Protein AF-A0A954FWB5-F1 (afdb_monomer_lite)

Radius of gyration: 17.49 Å; chains: 1; bounding box: 36×39×45 Å

Structure (mmCIF, N/CA/C/O backbone):
data_AF-A0A954FWB5-F1
#
_entry.id   AF-A0A954FWB5-F1
#
loop_
_atom_site.group_PDB
_atom_site.id
_atom_site.type_symbol
_atom_site.label_atom_id
_atom_site.label_alt_id
_atom_site.label_comp_id
_atom_site.label_asym_id
_atom_site.label_entity_id
_atom_site.label_seq_id
_atom_site.pdbx_PDB_ins_code
_atom_site.Cartn_x
_atom_site.Cartn_y
_atom_site.Cartn_z
_atom_site.occupancy
_atom_site.B_iso_or_equiv
_atom_site.auth_seq_id
_atom_site.auth_comp_id
_atom_site.auth_asym_id
_atom_site.auth_atom_id
_atom_site.pdbx_PDB_model_num
ATOM 1 N N . LEU A 1 1 ? 7.025 -1.666 -3.496 1.00 60.31 1 LEU A N 1
ATOM 2 C CA . LEU A 1 1 ? 7.165 -1.057 -4.832 1.00 60.31 1 LEU A CA 1
ATOM 3 C C . LEU A 1 1 ? 8.646 -0.910 -5.135 1.00 60.31 1 LEU A C 1
ATOM 5 O O . LEU A 1 1 ? 9.300 -0.135 -4.454 1.00 60.31 1 LEU A O 1
ATOM 9 N N . GLY A 1 2 ? 9.192 -1.703 -6.049 1.00 58.59 2 GLY A N 1
ATOM 10 C CA . GLY A 1 2 ? 10.637 -1.743 -6.279 1.00 58.59 2 GLY A CA 1
ATOM 11 C C . GLY A 1 2 ? 10.985 -2.374 -7.620 1.00 58.59 2 GLY A C 1
ATOM 12 O O . GLY A 1 2 ? 10.096 -2.767 -8.377 1.00 58.59 2 GLY A O 1
ATOM 13 N N . SER A 1 3 ? 12.276 -2.465 -7.907 1.00 65.00 3 SER A N 1
ATOM 14 C CA . SER A 1 3 ? 12.822 -3.208 -9.038 1.00 65.00 3 SER A CA 1
ATOM 15 C C . SER A 1 3 ? 13.517 -4.471 -8.533 1.00 65.00 3 SER A C 1
ATOM 17 O O . SER A 1 3 ? 14.041 -4.520 -7.421 1.00 65.00 3 SER A O 1
ATOM 19 N N . THR A 1 4 ? 13.485 -5.524 -9.338 1.00 71.75 4 THR A N 1
ATOM 20 C CA . THR A 1 4 ? 14.284 -6.727 -9.123 1.00 71.75 4 THR A CA 1
ATOM 21 C C . THR A 1 4 ? 15.438 -6.698 -10.106 1.00 71.75 4 THR A C 1
ATOM 23 O O . THR A 1 4 ? 15.208 -6.644 -11.312 1.00 71.75 4 THR A O 1
ATOM 26 N N . GLU A 1 5 ? 16.662 -6.737 -9.591 1.00 77.00 5 GLU A N 1
ATOM 27 C CA . GLU A 1 5 ? 17.853 -7.008 -10.389 1.00 77.00 5 GLU A CA 1
ATOM 28 C C . GLU A 1 5 ? 18.012 -8.519 -10.558 1.00 77.00 5 GLU A C 1
ATOM 30 O O . GLU A 1 5 ? 17.922 -9.283 -9.593 1.00 77.00 5 GLU A O 1
ATOM 35 N N . ILE A 1 6 ? 18.228 -8.959 -11.791 1.00 78.94 6 ILE A N 1
ATOM 36 C CA . ILE A 1 6 ? 18.586 -10.341 -12.088 1.00 78.94 6 ILE A CA 1
ATOM 37 C C . ILE A 1 6 ? 20.096 -10.469 -11.908 1.00 78.94 6 ILE A C 1
ATOM 39 O O . ILE A 1 6 ? 20.845 -9.801 -12.611 1.00 78.94 6 ILE A O 1
ATOM 43 N N . VAL A 1 7 ? 20.529 -11.344 -10.997 1.00 80.44 7 VAL A N 1
ATOM 44 C CA . VAL A 1 7 ? 21.950 -11.635 -10.765 1.00 80.44 7 VAL A CA 1
ATOM 45 C C . VAL A 1 7 ? 22.278 -13.037 -11.280 1.00 80.44 7 VAL A C 1
ATOM 47 O O . VAL A 1 7 ? 21.735 -14.030 -10.793 1.00 80.44 7 VAL A O 1
ATOM 50 N N . GLY A 1 8 ? 23.185 -13.112 -12.251 1.00 80.12 8 GLY A N 1
ATOM 51 C CA . GLY A 1 8 ? 23.655 -14.333 -12.905 1.00 80.12 8 GLY A CA 1
ATOM 52 C C . GLY A 1 8 ? 22.895 -14.735 -14.180 1.00 80.12 8 GLY A C 1
ATOM 53 O O . GLY A 1 8 ? 21.759 -14.337 -14.443 1.00 80.12 8 GLY A O 1
ATOM 54 N N . GLY A 1 9 ? 23.541 -15.576 -14.995 1.00 87.38 9 GLY A N 1
ATOM 55 C CA . GLY A 1 9 ? 22.987 -16.08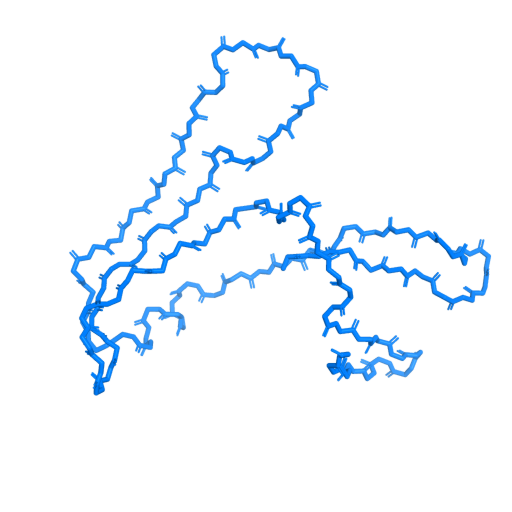7 -16.253 1.00 87.38 9 GLY A CA 1
ATOM 56 C C . GLY A 1 9 ? 22.980 -15.062 -17.395 1.00 87.38 9 GLY A C 1
ATOM 57 O O . GLY A 1 9 ? 23.632 -14.028 -17.341 1.00 87.38 9 GLY A O 1
ATOM 58 N N . GLN A 1 10 ? 22.237 -15.349 -18.468 1.00 89.19 10 GLN A N 1
ATOM 59 C CA . GLN A 1 10 ? 22.218 -14.510 -19.681 1.00 89.19 10 GLN A CA 1
ATOM 60 C C . GLN A 1 10 ? 21.625 -13.106 -19.453 1.00 89.19 10 GLN A C 1
ATOM 62 O O . GLN A 1 10 ? 21.851 -12.197 -20.247 1.00 89.19 10 GLN A O 1
ATOM 67 N N . ARG A 1 11 ? 20.825 -12.942 -18.396 1.00 78.62 11 ARG A N 1
ATOM 68 C CA . ARG A 1 11 ? 20.075 -11.716 -18.089 1.00 78.62 11 ARG A CA 1
ATOM 69 C C . ARG A 1 11 ? 20.660 -10.956 -16.895 1.00 78.62 11 ARG A C 1
ATOM 71 O O . ARG A 1 11 ? 19.974 -10.100 -16.348 1.00 78.62 11 ARG A O 1
ATOM 78 N N . ASP A 1 12 ? 21.888 -11.287 -16.504 1.00 86.94 12 ASP A N 1
ATOM 79 C CA . ASP A 1 12 ? 22.604 -10.639 -15.407 1.00 86.94 12 ASP A CA 1
ATOM 80 C C . ASP A 1 12 ? 22.647 -9.110 -15.580 1.00 86.94 12 ASP A C 1
ATOM 82 O O . ASP A 1 12 ? 22.875 -8.606 -16.683 1.00 86.94 12 ASP A O 1
ATOM 86 N N . GLY A 1 13 ? 22.363 -8.379 -14.502 1.00 80.81 13 GLY A N 1
ATOM 87 C CA . GLY A 1 13 ? 22.275 -6.917 -14.464 1.00 80.81 13 GLY A CA 1
ATOM 88 C C . GLY A 1 13 ? 20.978 -6.316 -15.028 1.00 80.81 13 GLY A C 1
ATOM 89 O O . GLY A 1 13 ? 20.835 -5.093 -15.068 1.00 80.81 13 GLY A O 1
ATOM 90 N N . GLN A 1 14 ? 20.010 -7.125 -15.481 1.00 80.06 14 GLN A N 1
ATOM 91 C CA . GLN A 1 14 ? 18.710 -6.600 -15.915 1.00 80.06 14 GLN A CA 1
ATOM 92 C C . GLN A 1 14 ? 17.814 -6.250 -14.724 1.00 80.06 14 GLN A C 1
ATOM 94 O O . GLN A 1 14 ? 17.610 -7.070 -13.831 1.00 80.06 14 GLN A O 1
ATOM 99 N N . PHE A 1 15 ? 17.180 -5.076 -14.781 1.00 71.38 15 PHE A N 1
ATOM 100 C CA . PHE A 1 15 ? 16.167 -4.646 -13.818 1.00 71.38 15 PHE A CA 1
ATOM 101 C C . PHE A 1 15 ? 14.758 -4.847 -14.380 1.00 71.38 15 PHE A C 1
ATOM 103 O O . PHE A 1 15 ? 14.431 -4.354 -15.459 1.00 71.38 15 PHE A O 1
ATOM 110 N N . ILE A 1 16 ? 13.905 -5.538 -13.629 1.00 73.31 16 ILE A N 1
ATOM 111 C CA . ILE A 1 16 ? 12.474 -5.678 -13.920 1.00 73.31 16 ILE A CA 1
ATOM 112 C C . ILE A 1 16 ? 11.655 -4.982 -12.835 1.00 73.31 16 ILE A C 1
ATOM 114 O O . ILE A 1 16 ? 11.998 -5.037 -11.656 1.00 73.31 16 ILE A O 1
ATOM 118 N N . ALA A 1 17 ? 10.563 -4.320 -13.216 1.00 64.69 17 ALA A N 1
ATOM 119 C CA . ALA A 1 17 ? 9.635 -3.763 -12.238 1.00 64.69 17 ALA A CA 1
ATOM 120 C C . ALA A 1 17 ? 8.974 -4.906 -11.451 1.00 64.69 17 ALA A C 1
ATOM 122 O O . ALA A 1 17 ? 8.439 -5.843 -12.047 1.00 64.69 17 ALA A O 1
ATOM 123 N N . ALA A 1 18 ? 9.001 -4.836 -10.120 1.00 66.00 18 ALA A N 1
ATOM 124 C CA . ALA A 1 18 ? 8.301 -5.803 -9.289 1.00 66.00 18 ALA A CA 1
ATOM 125 C C . ALA A 1 18 ? 6.798 -5.493 -9.316 1.00 66.00 18 ALA A C 1
ATOM 127 O O . ALA A 1 18 ? 6.358 -4.457 -8.806 1.00 66.00 18 ALA A O 1
ATOM 128 N N . SER A 1 19 ? 6.005 -6.391 -9.902 1.00 63.91 19 SER A N 1
ATOM 129 C CA . SER A 1 19 ? 4.550 -6.361 -9.749 1.00 63.91 19 SER A CA 1
ATOM 130 C C . SER A 1 19 ? 4.189 -6.625 -8.289 1.00 63.91 19 SER A C 1
ATOM 132 O O . SER A 1 19 ? 4.789 -7.469 -7.626 1.00 63.91 19 SER A O 1
ATOM 134 N N . PHE A 1 20 ? 3.200 -5.904 -7.781 1.00 66.69 20 PHE A N 1
ATOM 135 C CA . PHE A 1 20 ? 2.691 -6.069 -6.428 1.00 66.69 20 PHE A CA 1
ATOM 136 C C . PHE A 1 20 ? 1.169 -6.023 -6.480 1.00 66.69 20 PHE A C 1
ATOM 138 O O . PHE A 1 20 ? 0.580 -5.381 -7.347 1.00 66.69 20 PHE A O 1
ATOM 145 N N . GLN A 1 21 ? 0.549 -6.716 -5.537 1.00 73.56 21 GLN A N 1
ATOM 146 C CA . GLN A 1 21 ? -0.886 -6.690 -5.323 1.00 73.56 21 GLN A CA 1
ATOM 147 C C . GLN A 1 21 ? -1.115 -6.344 -3.856 1.00 73.56 21 GLN A C 1
ATOM 149 O O . GLN A 1 21 ? -0.489 -6.934 -2.977 1.00 73.56 21 GLN A O 1
ATOM 154 N N . PHE A 1 22 ? -1.993 -5.378 -3.601 1.00 74.88 22 PHE A N 1
ATOM 155 C CA . PHE A 1 22 ? -2.472 -5.082 -2.256 1.00 74.88 22 PHE A CA 1
ATOM 156 C C . PHE A 1 22 ? -3.833 -5.739 -2.059 1.00 74.88 22 PHE A C 1
ATOM 158 O O . PHE A 1 22 ? -4.756 -5.501 -2.837 1.00 74.88 22 PHE A O 1
ATOM 165 N N . ASP A 1 23 ? -3.957 -6.543 -1.006 1.00 87.06 23 ASP A N 1
ATOM 166 C CA . ASP A 1 23 ? -5.260 -6.945 -0.491 1.00 87.06 23 ASP A CA 1
ATOM 167 C C . ASP A 1 23 ? -5.790 -5.819 0.401 1.00 87.06 23 ASP A C 1
ATOM 169 O O . ASP A 1 23 ? -5.356 -5.635 1.540 1.00 87.06 23 ASP A O 1
ATOM 173 N N . LEU A 1 24 ? -6.694 -5.017 -0.159 1.00 88.12 24 LEU A N 1
ATOM 174 C CA . LEU A 1 24 ? -7.272 -3.879 0.545 1.00 88.12 24 LEU A CA 1
ATOM 175 C C . LEU A 1 24 ? -8.227 -4.315 1.657 1.00 88.12 24 LEU A C 1
ATOM 177 O O . LEU A 1 24 ? -8.357 -3.585 2.630 1.00 88.12 24 LEU A O 1
ATOM 181 N N . LEU A 1 25 ? -8.862 -5.486 1.555 1.00 91.62 25 LEU A N 1
ATOM 182 C CA . LEU A 1 25 ? -9.763 -5.971 2.601 1.00 91.62 25 LEU A CA 1
ATOM 183 C C . LEU A 1 25 ? -8.961 -6.332 3.849 1.00 91.62 25 LEU A C 1
ATOM 185 O O . LEU A 1 25 ? -9.221 -5.793 4.919 1.00 91.62 25 LEU A O 1
ATOM 189 N N . GLN A 1 26 ? -7.895 -7.119 3.685 1.00 88.75 26 GLN A N 1
ATOM 190 C CA . GLN A 1 26 ? -6.995 -7.436 4.799 1.00 88.75 26 GLN A CA 1
ATOM 191 C C . GLN A 1 26 ? -6.305 -6.204 5.388 1.00 88.75 26 GLN A C 1
ATOM 193 O O . GLN A 1 26 ? -5.937 -6.210 6.561 1.00 88.75 26 GLN A O 1
ATOM 198 N N . LEU A 1 27 ? -6.079 -5.165 4.580 1.00 87.12 27 LEU A N 1
ATOM 199 C CA . LEU A 1 27 ? -5.531 -3.900 5.058 1.00 87.12 27 LEU A CA 1
ATOM 200 C C . LEU A 1 27 ? -6.548 -3.133 5.908 1.00 87.12 27 LEU A C 1
ATOM 202 O O . LEU A 1 27 ? -6.178 -2.608 6.954 1.00 87.12 27 LEU A O 1
ATOM 206 N N . LEU A 1 28 ? -7.811 -3.084 5.477 1.00 91.44 28 LEU A N 1
ATOM 207 C CA . LEU A 1 28 ? -8.900 -2.461 6.229 1.00 91.44 28 LEU A CA 1
ATOM 208 C C . LEU A 1 28 ? -9.148 -3.183 7.558 1.00 91.44 28 LEU A C 1
ATOM 210 O O . LEU A 1 28 ? -9.339 -2.509 8.563 1.00 91.44 28 LEU A O 1
ATOM 214 N N . ASP A 1 29 ? -9.018 -4.512 7.596 1.00 91.88 29 ASP A N 1
ATOM 215 C CA . ASP A 1 29 ? -9.125 -5.318 8.824 1.00 91.88 29 ASP A CA 1
ATOM 216 C C . ASP A 1 29 ? -8.053 -4.981 9.882 1.00 91.88 29 ASP A C 1
ATOM 218 O O . ASP A 1 29 ? -8.160 -5.400 11.035 1.00 91.88 29 ASP A O 1
ATOM 222 N N . ARG A 1 30 ? -6.989 -4.244 9.520 1.00 89.00 30 ARG A N 1
ATOM 223 C CA . ARG A 1 30 ? -5.972 -3.770 10.481 1.00 89.00 30 ARG A CA 1
ATOM 224 C C . ARG A 1 30 ? -6.383 -2.507 11.225 1.00 89.00 30 ARG A C 1
ATOM 226 O O . ARG A 1 30 ? -5.756 -2.183 12.231 1.00 89.00 30 ARG A O 1
ATOM 233 N N . PHE A 1 31 ? -7.383 -1.791 10.727 1.00 92.19 31 PHE A N 1
ATOM 234 C CA . PHE A 1 31 ? -7.925 -0.618 11.390 1.00 92.19 31 PHE A CA 1
ATOM 235 C C . PHE A 1 31 ? -9.039 -1.049 12.342 1.00 92.19 31 PHE A C 1
ATOM 237 O O . PHE A 1 31 ? -9.917 -1.821 11.971 1.00 92.19 31 PHE A O 1
ATOM 244 N N . GLU A 1 32 ? -9.045 -0.514 13.561 1.00 93.75 32 GLU A N 1
ATOM 245 C CA . GLU A 1 32 ? -10.186 -0.688 14.469 1.00 93.75 32 GLU A CA 1
ATOM 246 C C . GLU A 1 32 ? -11.420 0.051 13.948 1.00 93.75 32 GLU A C 1
ATOM 248 O O . GLU A 1 32 ? -12.554 -0.401 14.096 1.00 93.75 32 GLU A O 1
ATOM 253 N N . SER A 1 33 ? -11.196 1.207 13.320 1.00 93.81 33 SER A N 1
ATOM 254 C CA . SER A 1 33 ? -12.228 1.954 12.613 1.00 93.81 33 SER A CA 1
ATOM 255 C C . SER A 1 33 ? -11.621 2.766 11.476 1.00 93.81 33 SER A C 1
ATOM 257 O O . SER A 1 33 ? -10.506 3.277 11.581 1.00 93.81 33 SER A O 1
ATOM 259 N N . VAL A 1 34 ? -12.370 2.892 10.381 1.00 94.69 34 VAL A N 1
ATOM 260 C CA . VAL A 1 34 ? -11.971 3.664 9.199 1.00 94.69 34 VAL A CA 1
ATOM 261 C C . VAL A 1 34 ? -12.851 4.904 9.107 1.00 94.69 34 VAL A C 1
ATOM 263 O O . VAL A 1 34 ? -14.065 4.809 8.939 1.00 94.69 34 VAL A O 1
ATOM 266 N N . ASN A 1 35 ? -12.231 6.077 9.204 1.00 93.69 35 ASN A N 1
ATOM 267 C CA . ASN A 1 35 ? -12.892 7.374 9.080 1.00 93.69 35 ASN A CA 1
ATOM 268 C C . ASN A 1 35 ? -13.003 7.814 7.615 1.00 93.69 35 ASN A C 1
ATOM 270 O O . ASN A 1 35 ? -13.945 8.518 7.246 1.00 93.69 35 ASN A O 1
ATOM 274 N N . ARG A 1 36 ? -12.029 7.433 6.777 1.00 94.75 36 ARG A N 1
ATOM 275 C CA . ARG A 1 36 ? -11.975 7.825 5.364 1.00 94.75 36 ARG A CA 1
ATOM 276 C C . ARG A 1 36 ? -11.308 6.755 4.512 1.00 94.75 36 ARG A C 1
ATOM 278 O O . ARG A 1 36 ? -10.234 6.271 4.849 1.00 94.75 36 ARG A O 1
ATOM 285 N N . PHE A 1 37 ? -11.912 6.471 3.364 1.00 94.38 37 PHE A N 1
ATOM 286 C CA . PHE A 1 37 ? -11.341 5.627 2.319 1.00 94.38 37 PHE A CA 1
ATOM 287 C C . PHE A 1 37 ? -11.580 6.290 0.963 1.00 94.38 37 PHE A C 1
ATOM 289 O O . PHE A 1 37 ? -12.710 6.304 0.479 1.00 94.38 37 PHE A O 1
ATOM 296 N N . HIS A 1 38 ? -10.545 6.880 0.368 1.00 93.69 38 HIS A N 1
ATOM 297 C CA . HIS A 1 38 ? -10.648 7.599 -0.903 1.00 93.69 38 HIS A CA 1
ATOM 298 C C . HIS A 1 38 ? -9.689 7.021 -1.938 1.00 93.69 38 HIS A C 1
ATOM 300 O O . HIS A 1 38 ? -8.502 6.847 -1.669 1.00 93.69 38 HIS A O 1
ATOM 306 N N . PHE A 1 39 ? -10.194 6.805 -3.148 1.00 89.19 39 PHE A N 1
ATOM 307 C CA . PHE A 1 39 ? -9.360 6.618 -4.326 1.00 89.19 39 PHE A CA 1
ATOM 308 C C . PHE A 1 39 ? -9.146 7.974 -4.998 1.00 89.19 39 PHE A C 1
ATOM 310 O O . PHE A 1 39 ? -10.102 8.674 -5.328 1.00 89.19 39 PHE A O 1
ATOM 317 N N . HIS A 1 40 ? -7.885 8.345 -5.167 1.00 85.44 40 HIS A N 1
ATOM 318 C CA . HIS A 1 40 ? -7.466 9.545 -5.862 1.00 85.44 40 HIS A CA 1
ATOM 319 C C . HIS A 1 40 ? -6.981 9.162 -7.251 1.00 85.44 40 HIS A C 1
ATOM 321 O O . HIS A 1 40 ? -6.161 8.257 -7.401 1.00 85.44 40 HIS A O 1
ATOM 327 N N . TYR A 1 41 ? -7.475 9.886 -8.245 1.00 80.50 41 TYR A N 1
ATOM 328 C CA . TYR A 1 41 ? -7.023 9.808 -9.621 1.00 80.50 41 TYR A CA 1
ATOM 329 C C . TYR A 1 41 ? -6.927 11.229 -10.170 1.00 80.50 41 TYR A C 1
ATOM 331 O O . TYR A 1 41 ? -7.883 11.998 -10.057 1.00 80.50 41 TYR A O 1
ATOM 339 N N . LEU A 1 42 ? -5.773 11.580 -10.728 1.00 69.38 42 LEU A N 1
ATOM 340 C CA . LEU A 1 42 ? -5.569 12.830 -11.446 1.00 69.38 42 LEU A CA 1
ATOM 341 C C . LEU A 1 42 ? -5.561 12.537 -12.948 1.00 69.38 42 LEU A C 1
ATOM 343 O O . LEU A 1 42 ? -4.712 11.795 -13.439 1.00 69.38 42 LEU A O 1
ATOM 347 N N . GLU A 1 43 ? -6.509 13.121 -13.673 1.00 58.75 43 GLU A N 1
ATOM 348 C CA . GLU A 1 43 ? -6.548 13.031 -15.129 1.00 58.75 43 GLU A CA 1
ATOM 349 C C . GLU A 1 43 ? -5.437 13.919 -15.710 1.00 58.75 43 GLU A C 1
ATOM 351 O O . GLU A 1 43 ? -5.418 15.135 -15.511 1.00 58.75 43 GLU A O 1
ATOM 356 N N . GLU A 1 44 ? -4.459 13.306 -16.375 1.00 58.34 44 GLU A N 1
ATOM 357 C CA . GLU A 1 44 ? -3.325 14.015 -16.970 1.00 58.34 44 GLU A CA 1
ATOM 358 C C . GLU A 1 44 ? -3.831 14.744 -18.229 1.00 58.34 44 GLU A C 1
ATOM 360 O O . GLU A 1 44 ? -4.108 14.127 -19.254 1.00 58.34 44 GLU A O 1
ATOM 365 N N . THR A 1 45 ? -4.047 16.061 -18.134 1.00 53.72 45 THR A N 1
ATOM 366 C CA . THR A 1 45 ? -4.726 16.852 -19.183 1.00 53.72 45 THR A CA 1
ATOM 367 C C . THR A 1 45 ? -3.842 17.147 -20.405 1.00 53.72 45 THR A C 1
ATOM 369 O O . THR A 1 45 ? -4.311 17.736 -21.373 1.00 53.72 45 THR A O 1
ATOM 372 N N . GLU A 1 46 ? -2.584 16.704 -20.427 1.00 48.25 46 GLU A N 1
ATOM 373 C CA . GLU A 1 46 ? -1.703 16.866 -21.585 1.00 48.25 46 GLU A CA 1
ATOM 374 C C . GLU A 1 46 ? -0.988 15.554 -21.914 1.00 48.25 46 GLU A C 1
ATOM 376 O O . GLU A 1 46 ? -0.197 15.024 -21.138 1.00 48.25 46 GLU A O 1
ATOM 381 N N . ALA A 1 47 ? -1.283 15.027 -23.102 1.00 47.69 47 ALA A N 1
ATOM 382 C CA . ALA A 1 47 ? -0.641 13.852 -23.665 1.00 47.69 47 ALA A CA 1
ATOM 383 C C . ALA A 1 47 ? 0.857 14.117 -23.898 1.00 47.69 47 ALA A C 1
ATOM 385 O O . ALA A 1 47 ? 1.244 14.642 -24.940 1.00 47.69 47 ALA A O 1
ATOM 386 N N . VAL A 1 48 ? 1.714 13.717 -22.954 1.00 44.00 48 VAL A N 1
ATOM 387 C CA . VAL A 1 48 ? 3.172 13.729 -23.135 1.00 44.00 48 VAL A CA 1
ATOM 388 C C . VAL A 1 48 ? 3.766 12.365 -22.774 1.00 44.00 48 VAL A C 1
ATOM 390 O O . VAL A 1 48 ? 4.241 12.147 -21.672 1.00 44.00 48 VAL A O 1
ATOM 393 N N . VAL A 1 49 ? 3.734 11.458 -23.759 1.00 44.28 49 VAL A N 1
ATOM 394 C CA . VAL A 1 49 ? 4.713 10.398 -24.129 1.00 44.28 49 VAL A CA 1
ATOM 395 C C . VAL A 1 49 ? 5.219 9.387 -23.074 1.00 44.28 49 VAL A C 1
ATOM 397 O O . VAL A 1 49 ? 5.780 8.363 -23.454 1.00 44.28 49 VAL A O 1
ATOM 400 N N . ALA A 1 50 ? 4.964 9.535 -21.784 1.00 42.19 50 ALA A N 1
ATOM 401 C CA . ALA A 1 50 ? 5.253 8.502 -20.800 1.00 42.19 50 ALA A CA 1
ATOM 402 C C . ALA A 1 50 ? 4.099 8.458 -19.814 1.00 42.19 50 ALA A C 1
ATOM 404 O O . ALA A 1 50 ? 3.847 9.431 -19.122 1.00 42.19 50 ALA A O 1
ATOM 405 N N . SER A 1 51 ? 3.393 7.332 -19.764 1.00 41.38 51 SER A N 1
ATOM 406 C CA . SER A 1 51 ? 2.381 7.060 -18.750 1.00 41.38 51 SER A CA 1
ATOM 407 C C . SER A 1 51 ? 3.044 7.147 -17.379 1.00 41.38 51 SER A C 1
ATOM 409 O O . SER A 1 51 ? 3.631 6.166 -16.931 1.00 41.38 51 SER A O 1
ATOM 411 N N . THR A 1 52 ? 3.019 8.316 -16.742 1.00 50.31 52 THR A N 1
ATOM 412 C CA . THR A 1 52 ? 3.524 8.524 -15.389 1.00 50.31 52 THR A CA 1
ATOM 413 C C . THR A 1 52 ? 2.446 8.027 -14.432 1.00 50.31 52 THR A C 1
ATOM 415 O O . THR A 1 52 ? 1.483 8.744 -14.178 1.00 50.31 52 THR A O 1
ATOM 418 N N . PRO A 1 53 ? 2.548 6.814 -13.853 1.00 52.81 53 PRO A N 1
ATOM 419 C CA . PRO A 1 53 ? 1.448 6.225 -13.083 1.00 52.81 53 PRO A CA 1
ATOM 420 C C . PRO A 1 53 ? 1.268 6.886 -11.697 1.00 52.81 53 PRO A C 1
ATOM 422 O O . PRO A 1 53 ? 0.573 6.360 -10.830 1.00 52.81 53 PRO A O 1
ATOM 425 N N . ALA A 1 54 ? 1.933 8.025 -11.461 1.00 54.94 54 ALA A N 1
ATOM 426 C CA . ALA A 1 54 ? 1.983 8.739 -10.188 1.00 54.94 54 ALA A CA 1
ATOM 427 C C . ALA A 1 54 ? 0.665 9.457 -9.859 1.00 54.94 54 ALA A C 1
ATOM 429 O O . ALA A 1 54 ? 0.518 10.020 -8.776 1.00 54.94 54 ALA A O 1
ATOM 430 N N . SER A 1 55 ? -0.294 9.434 -10.784 1.00 65.38 55 SER A N 1
ATOM 431 C CA . SER A 1 55 ? -1.579 10.113 -10.685 1.00 65.38 55 SER A CA 1
ATOM 432 C C . SER A 1 55 ? -2.652 9.336 -9.918 1.00 65.38 55 SER A C 1
ATOM 434 O O . SER A 1 55 ? -3.695 9.918 -9.629 1.00 65.38 55 SER A O 1
ATOM 436 N N . ALA A 1 56 ? -2.424 8.063 -9.563 1.00 77.12 56 ALA A N 1
ATOM 437 C CA . ALA A 1 56 ? -3.404 7.234 -8.857 1.00 77.12 56 ALA A CA 1
ATOM 438 C C . ALA A 1 56 ? -2.885 6.710 -7.507 1.00 77.12 56 ALA A C 1
ATOM 440 O O . ALA A 1 56 ? -1.827 6.075 -7.431 1.00 77.12 56 ALA A O 1
ATOM 441 N N . TYR A 1 57 ? -3.645 6.943 -6.436 1.00 85.19 57 TYR A N 1
ATOM 442 C CA . TYR A 1 57 ? -3.330 6.438 -5.097 1.00 85.19 57 TYR A CA 1
ATOM 443 C C . TYR A 1 57 ? -4.580 6.281 -4.225 1.00 85.19 57 TYR A C 1
ATOM 445 O O . TYR A 1 57 ? -5.618 6.888 -4.476 1.00 85.19 57 TYR A O 1
ATOM 453 N N . ILE A 1 58 ? -4.488 5.456 -3.184 1.00 90.31 58 ILE A N 1
ATOM 454 C CA . ILE A 1 58 ? -5.558 5.252 -2.199 1.00 90.31 58 ILE A CA 1
ATOM 455 C C . ILE A 1 58 ? -5.143 5.900 -0.882 1.00 90.31 58 ILE A C 1
ATOM 457 O O . ILE A 1 58 ? -4.024 5.687 -0.421 1.00 90.31 58 ILE A O 1
ATOM 461 N N . THR A 1 59 ? -6.057 6.643 -0.267 1.00 92.88 59 THR A N 1
ATOM 462 C CA . THR A 1 59 ? -5.914 7.180 1.088 1.00 92.88 59 THR A CA 1
ATOM 463 C C . THR A 1 59 ? -6.843 6.424 2.030 1.00 92.88 59 THR A C 1
ATOM 465 O O . THR A 1 59 ? -8.053 6.388 1.796 1.00 92.88 59 THR A O 1
ATOM 468 N N . ILE A 1 60 ? -6.292 5.879 3.114 1.00 94.44 60 ILE A N 1
ATOM 469 C CA . ILE A 1 60 ? -7.040 5.276 4.224 1.00 94.44 60 ILE A CA 1
ATOM 470 C C . ILE A 1 60 ? -6.706 6.061 5.489 1.00 94.44 60 ILE A C 1
ATOM 472 O O . ILE A 1 60 ? -5.536 6.206 5.833 1.00 94.44 60 ILE A O 1
ATOM 476 N N . GLU A 1 61 ? -7.717 6.589 6.167 1.00 95.31 61 GLU A N 1
ATOM 477 C CA . GLU A 1 61 ? -7.570 7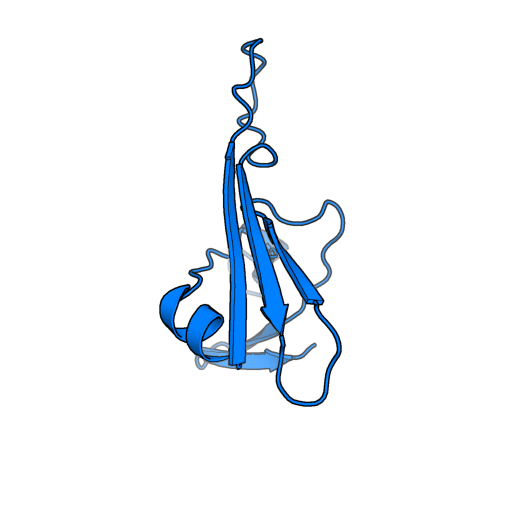.275 7.450 1.00 95.31 61 GLU A CA 1
ATOM 478 C C . GLU A 1 61 ? -8.431 6.570 8.490 1.00 95.31 61 GLU A C 1
ATOM 480 O O . GLU A 1 61 ? -9.612 6.312 8.241 1.00 95.31 61 GLU A O 1
ATOM 485 N N . GLY A 1 62 ? -7.844 6.244 9.634 1.00 94.62 62 GLY A N 1
ATOM 486 C CA . GLY A 1 62 ? -8.518 5.447 10.646 1.00 94.62 62 GLY A CA 1
ATOM 487 C C . GLY A 1 62 ? -7.701 5.265 11.914 1.00 94.62 62 GLY A C 1
ATOM 488 O O . GLY A 1 62 ? -6.529 5.637 11.975 1.00 94.62 62 GLY A O 1
ATOM 489 N N . HIS A 1 63 ? -8.325 4.653 12.913 1.00 93.75 63 HIS A N 1
ATOM 490 C CA . HIS A 1 63 ? -7.657 4.227 14.138 1.00 93.75 63 HIS A CA 1
ATOM 491 C C . HIS A 1 63 ? -7.001 2.866 13.950 1.00 93.75 63 HIS A C 1
ATOM 493 O O . HIS A 1 63 ? -7.597 1.947 13.384 1.00 93.75 63 HIS A O 1
ATOM 499 N N . LEU A 1 64 ? -5.778 2.738 14.448 1.00 87.69 64 LEU A N 1
ATOM 500 C CA . LEU A 1 64 ? -4.966 1.538 14.322 1.00 87.69 64 LEU A CA 1
ATOM 501 C C . LEU A 1 64 ? -4.569 1.100 15.736 1.00 87.69 64 LEU A C 1
ATOM 503 O O . LEU A 1 64 ? -3.595 1.605 16.274 1.00 87.69 64 LEU A O 1
ATOM 507 N N . ALA A 1 65 ? -5.335 0.193 16.346 1.00 80.75 65 ALA A N 1
ATOM 508 C CA . ALA A 1 65 ? -5.131 -0.265 17.727 1.00 80.75 65 ALA A CA 1
ATOM 509 C C . ALA A 1 65 ? -4.797 0.886 18.711 1.00 80.75 65 ALA A C 1
ATOM 511 O O . ALA A 1 65 ? -5.401 1.954 18.644 1.00 80.75 65 ALA A O 1
ATOM 512 N N . ASP A 1 66 ? -3.789 0.692 19.568 1.00 79.25 66 ASP A N 1
ATOM 513 C CA . ASP A 1 66 ? -3.290 1.641 20.579 1.00 79.25 66 ASP A CA 1
ATOM 514 C C . ASP A 1 66 ? -2.690 2.955 20.013 1.00 79.25 66 ASP A C 1
ATOM 516 O O . ASP A 1 66 ? -2.001 3.686 20.729 1.00 79.25 66 ASP A O 1
ATOM 520 N N . LEU A 1 67 ? -2.885 3.257 18.725 1.00 73.50 67 LEU A N 1
ATOM 521 C CA . LEU A 1 67 ? -2.380 4.460 18.066 1.00 73.50 67 LEU A CA 1
ATOM 522 C C . LEU A 1 67 ? -3.483 5.510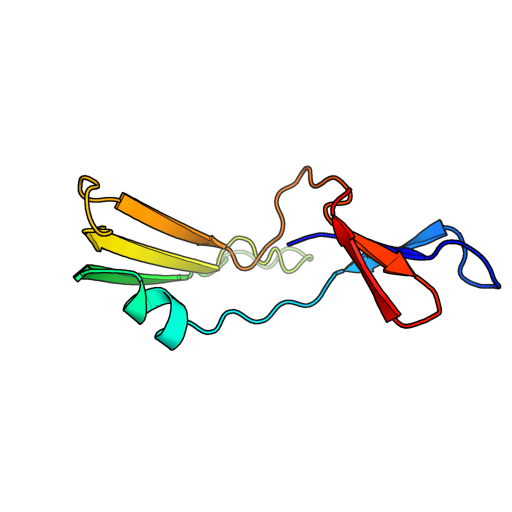 17.868 1.00 73.50 67 LEU A C 1
ATOM 524 O O . LEU A 1 67 ? -4.673 5.218 17.728 1.00 73.50 67 LEU A O 1
ATOM 528 N N . GLU A 1 68 ? -3.055 6.770 17.786 1.00 83.94 68 GLU A N 1
ATOM 529 C CA . GLU A 1 68 ? -3.893 7.860 17.285 1.00 83.94 68 GLU A CA 1
ATOM 530 C C . GLU A 1 68 ? -4.304 7.626 15.818 1.00 83.94 68 GLU A C 1
ATOM 532 O O . GLU A 1 68 ? -3.816 6.714 15.148 1.00 83.94 68 GLU A O 1
ATOM 537 N N . ILE A 1 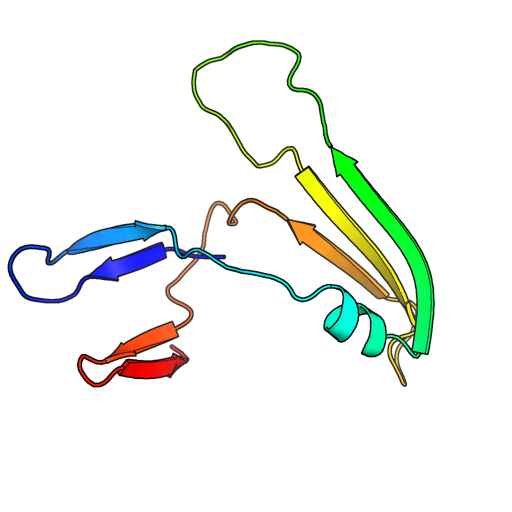69 ? -5.212 8.463 15.303 1.00 90.69 69 ILE A N 1
ATOM 538 C CA . ILE A 1 69 ? -5.659 8.405 13.905 1.00 90.69 69 ILE A CA 1
ATOM 539 C C . ILE A 1 69 ? -4.442 8.455 12.976 1.00 90.69 69 ILE A C 1
ATOM 541 O O . ILE A 1 69 ? -3.692 9.433 12.964 1.00 90.69 69 ILE A O 1
ATOM 545 N N . VAL A 1 70 ? -4.283 7.426 12.147 1.00 91.56 70 VAL A N 1
ATOM 546 C CA . VAL A 1 70 ? -3.237 7.375 11.127 1.00 91.56 70 VAL A CA 1
ATOM 547 C C . VAL A 1 70 ? -3.825 7.574 9.741 1.00 91.56 70 VAL A C 1
ATOM 549 O O . VAL A 1 70 ? -4.952 7.171 9.454 1.00 91.56 70 VAL A O 1
ATOM 552 N N . ARG A 1 71 ? -3.015 8.154 8.852 1.00 92.94 71 ARG A N 1
ATOM 553 C CA . ARG A 1 71 ? -3.294 8.230 7.418 1.00 92.94 71 ARG A CA 1
ATOM 554 C C . ARG A 1 71 ? -2.271 7.404 6.648 1.00 92.94 71 ARG A C 1
ATOM 556 O O . ARG A 1 71 ? -1.082 7.711 6.663 1.00 92.94 71 ARG A O 1
ATOM 563 N N . LEU A 1 72 ? -2.755 6.404 5.925 1.00 89.31 72 LEU A N 1
ATOM 564 C CA . LEU A 1 72 ? -1.985 5.581 5.004 1.00 89.31 72 LEU A CA 1
ATOM 565 C C . LEU A 1 72 ? -2.276 5.998 3.559 1.00 89.31 72 LEU A C 1
ATOM 567 O O . LEU A 1 72 ? -3.432 6.034 3.146 1.00 89.31 72 LEU A O 1
ATOM 571 N N . ASN A 1 73 ? -1.218 6.244 2.784 1.00 88.75 73 ASN A N 1
ATOM 572 C CA . ASN A 1 73 ? -1.303 6.488 1.345 1.00 88.75 73 ASN A CA 1
ATOM 573 C C . ASN A 1 73 ? -0.641 5.333 0.583 1.00 88.75 73 ASN A C 1
ATOM 575 O O . ASN A 1 73 ? 0.548 5.069 0.765 1.00 88.75 73 ASN A O 1
ATOM 579 N N . VAL A 1 74 ? -1.401 4.667 -0.283 1.00 84.62 74 VAL A N 1
ATOM 580 C CA . VAL A 1 74 ? -0.929 3.572 -1.139 1.00 84.62 74 VAL A CA 1
ATOM 581 C C . VAL A 1 74 ? -0.824 4.084 -2.571 1.00 84.62 74 VAL A C 1
ATOM 583 O O . VAL A 1 74 ? -1.837 4.296 -3.234 1.00 84.62 74 VAL A O 1
ATOM 586 N N . TYR A 1 75 ? 0.402 4.292 -3.043 1.00 79.94 75 TYR A N 1
ATOM 587 C CA . TYR A 1 75 ? 0.679 4.793 -4.391 1.00 79.94 75 TYR A CA 1
ATOM 588 C C . TYR A 1 75 ? 0.763 3.649 -5.402 1.00 79.94 75 TYR A C 1
ATOM 590 O O . TYR A 1 75 ? 1.262 2.575 -5.076 1.00 79.94 75 TYR A O 1
ATOM 598 N N . ALA A 1 76 ? 0.307 3.878 -6.637 1.00 74.62 76 ALA A N 1
ATOM 599 C CA . ALA A 1 76 ? 0.464 2.913 -7.730 1.00 74.62 76 ALA A CA 1
ATOM 600 C C . ALA A 1 76 ? 1.894 2.889 -8.305 1.00 74.62 76 ALA A C 1
ATOM 602 O O . ALA A 1 76 ? 2.315 1.891 -8.891 1.00 74.62 76 ALA A O 1
ATOM 603 N N . THR A 1 77 ? 2.660 3.968 -8.119 1.00 71.19 77 THR A N 1
ATOM 604 C CA . THR A 1 77 ? 4.042 4.088 -8.601 1.00 71.19 77 THR A CA 1
ATOM 605 C C . THR A 1 77 ? 5.083 3.886 -7.533 1.00 71.19 77 THR A C 1
ATOM 607 O O . THR A 1 77 ? 4.911 4.377 -6.414 1.00 71.19 77 THR A O 1
ATOM 610 N N . PRO A 1 78 ? 6.232 3.298 -7.902 1.00 66.31 78 PRO A N 1
ATOM 611 C CA . PRO A 1 78 ? 7.369 3.261 -7.011 1.00 66.31 78 PRO A CA 1
ATOM 612 C C . PRO A 1 78 ? 7.912 4.668 -6.745 1.00 66.31 78 PRO A C 1
ATOM 614 O O . PRO A 1 78 ? 7.783 5.553 -7.596 1.00 66.31 78 PRO A O 1
ATOM 617 N N . PRO A 1 79 ? 8.524 4.884 -5.568 1.00 65.19 79 PRO A N 1
ATOM 618 C CA . PRO A 1 79 ? 9.252 6.115 -5.307 1.00 65.19 79 PRO A CA 1
ATOM 619 C C . PRO A 1 79 ? 10.432 6.246 -6.281 1.00 65.19 79 PRO A C 1
ATOM 621 O O . PRO A 1 79 ? 10.937 5.249 -6.798 1.00 65.19 79 PRO A O 1
ATOM 624 N N . LYS A 1 80 ? 10.878 7.487 -6.524 1.00 65.69 80 LYS A N 1
ATOM 625 C CA . LYS A 1 80 ? 12.015 7.775 -7.421 1.00 65.69 80 LYS A CA 1
ATOM 626 C C . LYS A 1 80 ? 13.301 7.077 -6.976 1.00 65.69 80 LYS A C 1
ATOM 628 O O . LYS A 1 80 ? 14.105 6.689 -7.815 1.00 65.69 80 LYS A O 1
ATOM 633 N N . GLU A 1 81 ? 13.463 6.909 -5.670 1.00 63.47 81 GLU A N 1
ATOM 634 C CA . GLU A 1 81 ? 14.565 6.179 -5.062 1.00 63.47 81 GLU A CA 1
ATOM 635 C C . GLU A 1 81 ? 13.987 4.988 -4.295 1.00 63.47 81 GLU A C 1
ATOM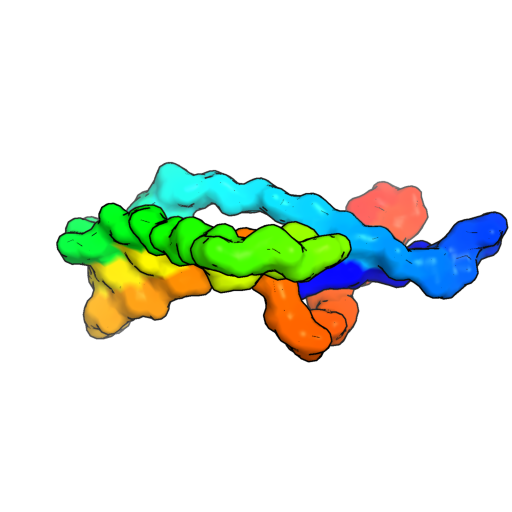 637 O O . GLU A 1 81 ? 13.241 5.153 -3.328 1.00 63.47 81 GLU A O 1
ATOM 642 N N . ALA A 1 82 ? 14.302 3.779 -4.755 1.00 62.72 82 ALA A N 1
ATOM 643 C CA . ALA A 1 82 ? 13.989 2.530 -4.075 1.00 62.72 82 ALA A CA 1
ATOM 644 C C . ALA A 1 82 ? 15.227 1.630 -4.131 1.00 62.72 82 ALA A C 1
ATOM 646 O O . ALA A 1 82 ? 15.679 1.265 -5.216 1.00 62.72 82 ALA A O 1
ATOM 647 N N . GLY A 1 83 ? 15.780 1.290 -2.967 1.00 60.09 83 GLY A N 1
ATOM 648 C CA . GLY A 1 83 ? 16.821 0.268 -2.853 1.00 60.09 83 GLY A CA 1
ATOM 649 C C . GLY A 1 83 ? 16.237 -1.151 -2.916 1.00 60.09 83 GLY A C 1
ATOM 650 O O . GLY A 1 83 ? 15.016 -1.326 -2.820 1.00 60.09 83 GLY A O 1
ATOM 651 N N . PRO A 1 84 ? 17.081 -2.185 -3.057 1.00 63.44 84 PRO A N 1
ATOM 652 C CA . PRO A 1 84 ? 16.631 -3.569 -2.973 1.00 63.44 84 PRO A CA 1
ATOM 653 C C . PRO A 1 84 ? 16.093 -3.845 -1.562 1.00 63.44 84 PRO A C 1
ATOM 655 O O . PRO A 1 84 ? 16.851 -3.828 -0.603 1.00 63.44 84 PRO A O 1
ATOM 658 N N . GLY A 1 85 ? 14.785 -4.084 -1.431 1.00 65.31 85 GLY A N 1
ATOM 659 C CA . GLY A 1 85 ? 14.166 -4.433 -0.142 1.00 65.31 85 GLY A CA 1
ATOM 660 C C . GLY A 1 85 ? 14.141 -5.938 0.143 1.00 65.31 85 GLY A C 1
ATOM 661 O O . GLY A 1 85 ? 14.040 -6.358 1.292 1.00 65.31 85 GLY A O 1
ATOM 662 N N . PHE A 1 86 ? 14.234 -6.758 -0.906 1.00 69.06 86 PHE A N 1
ATOM 663 C CA . PHE A 1 86 ? 14.187 -8.213 -0.813 1.00 69.06 86 PHE A CA 1
ATOM 664 C C . PHE A 1 86 ? 15.150 -8.853 -1.813 1.00 69.06 86 PHE A C 1
ATOM 666 O O . PHE A 1 86 ? 15.305 -8.371 -2.936 1.00 69.06 86 PHE A O 1
ATOM 673 N N . ARG A 1 87 ? 15.750 -9.979 -1.429 1.00 72.44 87 ARG A N 1
ATOM 674 C CA . ARG A 1 87 ? 16.560 -10.848 -2.283 1.00 72.44 87 ARG A CA 1
ATOM 675 C C . ARG A 1 87 ? 15.836 -12.173 -2.463 1.00 72.44 87 ARG A C 1
ATOM 677 O O . ARG A 1 87 ? 15.469 -12.804 -1.476 1.00 72.44 87 ARG A O 1
ATOM 684 N N . LYS A 1 88 ? 15.653 -12.600 -3.715 1.00 74.94 88 LYS A N 1
ATOM 685 C CA . LYS A 1 88 ? 15.092 -13.914 -4.041 1.00 74.94 88 LYS A CA 1
ATOM 686 C C . LYS A 1 88 ? 16.187 -14.850 -4.547 1.00 74.94 88 LYS A C 1
ATOM 688 O O . LYS A 1 88 ? 16.841 -14.547 -5.540 1.00 74.94 88 LYS A O 1
ATOM 693 N N . SER A 1 89 ? 16.369 -15.976 -3.873 1.00 78.50 89 SER A N 1
ATOM 694 C CA . SER A 1 89 ? 17.315 -17.025 -4.263 1.00 78.50 89 SER A CA 1
ATOM 695 C C . SER A 1 89 ? 16.748 -17.912 -5.381 1.00 78.50 89 SER A C 1
ATOM 697 O O . SER A 1 89 ? 15.544 -17.911 -5.649 1.00 78.50 89 SER A O 1
ATOM 699 N N . HIS A 1 90 ? 17.612 -18.688 -6.047 1.00 76.12 90 HIS A N 1
ATOM 700 C CA . HIS A 1 90 ? 17.227 -19.587 -7.150 1.00 76.12 90 HIS A CA 1
ATOM 701 C C . HIS A 1 90 ? 16.222 -20.676 -6.730 1.00 76.12 90 HIS A C 1
ATOM 703 O O . HIS A 1 90 ? 15.440 -21.143 -7.553 1.00 76.12 90 HIS A O 1
ATOM 709 N N . ASP A 1 91 ? 16.220 -21.051 -5.451 1.00 81.12 91 ASP A N 1
ATOM 710 C CA . ASP A 1 91 ? 15.261 -21.971 -4.826 1.00 81.12 91 ASP A CA 1
ATOM 711 C C . ASP A 1 91 ? 13.909 -21.309 -4.488 1.00 81.12 91 ASP A C 1
ATOM 713 O O . ASP A 1 91 ? 12.989 -21.965 -4.005 1.00 81.12 91 ASP A O 1
ATOM 717 N N . GLY A 1 92 ? 13.770 -20.008 -4.753 1.00 73.44 92 GLY A N 1
ATOM 718 C CA . GLY A 1 92 ? 12.563 -19.232 -4.510 1.00 73.44 92 GLY A CA 1
ATOM 719 C C . GLY A 1 92 ? 12.472 -18.584 -3.130 1.00 73.44 92 GLY A C 1
ATOM 720 O O . GLY A 1 92 ? 11.512 -17.846 -2.903 1.00 73.44 92 GLY A O 1
ATOM 721 N N . LYS A 1 93 ? 13.450 -18.797 -2.240 1.00 77.12 93 LYS A N 1
ATOM 722 C CA . LYS A 1 93 ? 13.491 -18.179 -0.908 1.00 77.12 93 LYS A CA 1
ATOM 723 C C . LYS A 1 93 ? 13.592 -16.657 -1.012 1.00 77.12 93 LYS A C 1
ATOM 725 O O . LYS A 1 93 ? 14.359 -16.159 -1.831 1.00 77.12 93 LYS A O 1
ATOM 730 N N . ILE A 1 94 ? 12.840 -15.934 -0.181 1.00 74.44 94 ILE A N 1
ATOM 731 C CA . ILE A 1 94 ? 12.833 -14.465 -0.126 1.00 74.44 94 ILE A CA 1
ATOM 732 C C . ILE A 1 94 ? 13.393 -14.023 1.227 1.00 74.44 94 ILE A C 1
ATOM 734 O O . ILE A 1 94 ? 12.836 -14.381 2.261 1.00 74.44 94 ILE A O 1
ATOM 738 N N . ASP A 1 95 ? 14.465 -13.234 1.203 1.00 72.12 95 ASP A N 1
ATOM 739 C CA . ASP A 1 95 ? 15.104 -12.641 2.381 1.00 72.12 95 ASP A CA 1
ATOM 740 C C . ASP A 1 95 ? 15.021 -11.107 2.304 1.00 72.12 95 ASP A C 1
ATOM 742 O O . ASP A 1 95 ? 15.129 -10.536 1.219 1.00 72.12 95 ASP A O 1
ATOM 746 N N . THR A 1 96 ? 14.827 -10.424 3.434 1.00 68.94 96 THR A N 1
ATOM 747 C CA . THR A 1 96 ? 14.950 -8.956 3.513 1.00 68.94 96 THR A CA 1
ATOM 748 C C . THR A 1 96 ? 16.420 -8.550 3.409 1.00 68.94 96 THR A C 1
ATOM 750 O O . THR A 1 96 ? 17.269 -9.225 3.997 1.00 68.94 96 THR A O 1
AT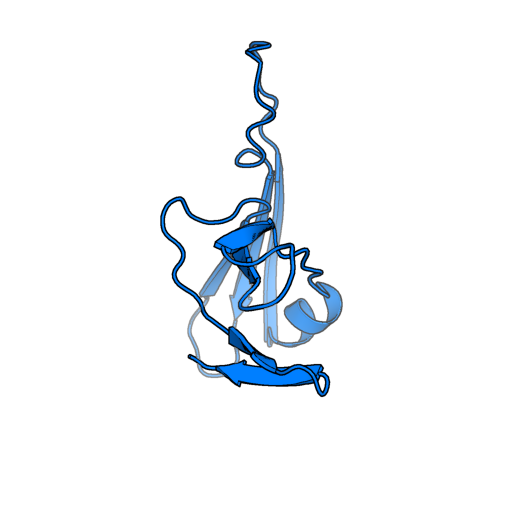OM 753 N N . VAL A 1 97 ? 16.718 -7.476 2.673 1.00 61.31 97 VAL A N 1
ATOM 754 C CA . VAL A 1 97 ? 18.086 -6.940 2.497 1.00 61.31 97 VAL A CA 1
ATOM 755 C C . VAL A 1 97 ? 18.322 -5.755 3.421 1.00 61.31 97 VAL A C 1
ATOM 757 O O . VAL A 1 97 ? 17.387 -4.939 3.564 1.00 61.31 97 VAL A O 1
#

Secondary structure (DSSP, 8-state):
--EEEP-SSTTTT-EEE------HHHHHTT-SEEEEEEEEE----S--SS--GGGEEEEEEEE-TTSPPEEEEEESSPPSS----EEE-TT--EEE-

pLDDT: mean 75.94, std 14.29, range [41.38, 95.31]

Sequence (97 aa):
LGSTEIVGGQRDGQFIAASFQFDLLQLLDRFESVNRFHFHYLEETEAVVASTPASAYITIEGHLADLEIVRLNVYATPPKEAGPGFRKSHDGKIDTV

Foldseek 3Di:
DDWDADPDDPRHRDTDDDDDDDPVVVVCVQFPDWPDKDWFADDPPDDDDDPPQQRTWIWTWGHGPPDDIDIDIGGPDDDPDDDDQWDADPVGDIDGD